Protein AF-A0A656JN03-F1 (afdb_monomer_lite)

Structure (mmCIF, N/CA/C/O backbone):
data_AF-A0A656JN03-F1
#
_entry.id   AF-A0A656JN03-F1
#
loop_
_atom_site.group_PDB
_atom_site.id
_atom_site.type_symbol
_atom_site.label_atom_id
_atom_site.label_alt_id
_atom_site.label_comp_id
_atom_site.label_asym_id
_atom_site.label_entity_id
_atom_site.label_seq_id
_atom_site.pdbx_PDB_ins_code
_atom_site.Cartn_x
_atom_site.Cartn_y
_atom_site.Cartn_z
_atom_site.occupancy
_atom_site.B_iso_or_equiv
_atom_site.auth_seq_id
_atom_site.auth_comp_id
_atom_site.auth_asym_id
_atom_site.auth_atom_id
_atom_site.pdbx_PDB_model_num
ATOM 1 N N . MET A 1 1 ? -11.112 -8.183 1.677 1.00 79.75 1 MET A N 1
ATOM 2 C CA . MET A 1 1 ? -9.854 -7.501 2.019 1.00 79.75 1 MET A CA 1
ATOM 3 C C . MET A 1 1 ? -9.310 -6.972 0.723 1.00 79.75 1 MET A C 1
ATOM 5 O O . MET A 1 1 ? -9.050 -7.767 -0.178 1.00 79.75 1 MET A O 1
ATOM 9 N N . ASP A 1 2 ? -9.267 -5.656 0.611 1.00 95.25 2 ASP A N 1
ATOM 10 C CA . ASP A 1 2 ? -8.937 -4.986 -0.641 1.00 95.25 2 ASP A CA 1
ATOM 11 C C . ASP A 1 2 ? -7.445 -5.135 -0.943 1.00 95.25 2 ASP A C 1
ATOM 13 O O . ASP A 1 2 ? -6.635 -5.264 -0.027 1.00 95.25 2 ASP A O 1
ATOM 17 N N . GLN A 1 3 ? -7.089 -5.179 -2.224 1.00 96.44 3 GLN A N 1
ATOM 18 C CA . GLN A 1 3 ? -5.728 -5.445 -2.683 1.00 96.44 3 GLN A CA 1
ATOM 19 C C . GLN A 1 3 ? -5.196 -4.214 -3.407 1.00 96.44 3 GLN A C 1
ATOM 21 O O . GLN A 1 3 ? -5.744 -3.800 -4.428 1.00 96.44 3 GLN A O 1
ATOM 26 N N . TYR A 1 4 ? -4.121 -3.641 -2.878 1.00 97.56 4 TYR A N 1
ATOM 27 C CA . TYR A 1 4 ? -3.461 -2.470 -3.433 1.00 97.56 4 TYR A CA 1
ATOM 28 C C . TYR A 1 4 ? -2.000 -2.775 -3.731 1.00 97.56 4 TYR A C 1
ATOM 30 O O . TYR A 1 4 ? -1.351 -3.592 -3.076 1.00 97.56 4 TYR A O 1
ATOM 38 N N . VAL A 1 5 ? -1.459 -2.086 -4.729 1.00 96.94 5 VAL A N 1
ATOM 39 C CA . VAL A 1 5 ? -0.077 -2.279 -5.146 1.00 96.94 5 VAL A CA 1
ATOM 40 C C . VAL A 1 5 ? 0.530 -0.961 -5.604 1.00 96.94 5 VAL A C 1
ATOM 42 O O . VAL A 1 5 ? -0.145 -0.129 -6.211 1.00 96.94 5 VAL A O 1
ATOM 45 N N . VAL A 1 6 ? 1.818 -0.775 -5.320 1.00 96.81 6 VAL A N 1
ATOM 46 C CA . VAL A 1 6 ? 2.621 0.295 -5.915 1.00 96.81 6 VAL A CA 1
ATOM 47 C C . VAL A 1 6 ? 3.470 -0.274 -7.047 1.00 96.81 6 VAL A C 1
ATOM 49 O O . VAL A 1 6 ? 4.286 -1.173 -6.833 1.00 96.81 6 VAL A O 1
ATOM 52 N N . PHE A 1 7 ? 3.279 0.264 -8.248 1.00 96.94 7 PHE A N 1
ATOM 53 C CA . PHE A 1 7 ? 4.082 -0.063 -9.422 1.00 96.94 7 PHE A CA 1
ATOM 54 C C . PHE A 1 7 ? 5.287 0.876 -9.534 1.00 96.94 7 PHE A C 1
ATOM 56 O O . PHE A 1 7 ? 5.157 2.083 -9.329 1.00 96.94 7 PHE A O 1
ATOM 63 N N . GLY A 1 8 ? 6.454 0.337 -9.886 1.00 95.38 8 GLY A N 1
ATOM 64 C CA . GLY A 1 8 ? 7.629 1.138 -10.241 1.00 95.38 8 GLY A CA 1
ATOM 65 C C . GLY A 1 8 ? 8.851 0.292 -10.593 1.00 95.38 8 GLY A C 1
ATOM 66 O O . GLY A 1 8 ? 8.833 -0.926 -10.437 1.00 95.38 8 GLY A O 1
ATOM 67 N N . ASN A 1 9 ? 9.919 0.932 -11.065 1.00 95.06 9 ASN A N 1
ATOM 68 C CA . ASN A 1 9 ? 11.198 0.290 -11.368 1.00 95.06 9 ASN A CA 1
ATOM 69 C C . ASN A 1 9 ? 12.349 1.316 -11.217 1.00 95.06 9 ASN A C 1
ATOM 71 O O . ASN A 1 9 ? 12.351 2.298 -11.959 1.00 95.06 9 ASN A O 1
ATOM 75 N N . PRO A 1 10 ? 13.291 1.152 -10.260 1.00 93.50 10 PRO A N 1
ATOM 76 C CA . PRO A 1 10 ? 13.328 0.123 -9.219 1.00 93.50 10 PRO A CA 1
ATOM 77 C C . PRO A 1 10 ? 12.300 0.397 -8.107 1.00 93.50 10 PRO A C 1
ATOM 79 O O . PRO A 1 10 ? 12.086 1.539 -7.710 1.00 9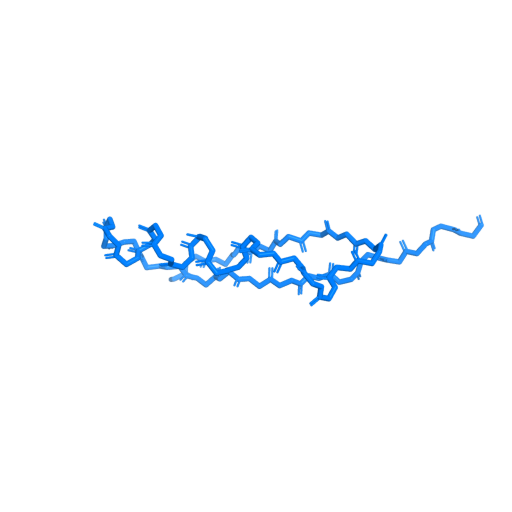3.50 10 PRO A O 1
ATOM 82 N N . ILE A 1 11 ? 11.692 -0.658 -7.553 1.00 95.81 11 ILE A N 1
ATOM 83 C CA . ILE A 1 11 ? 10.664 -0.536 -6.494 1.00 95.81 11 ILE A CA 1
ATOM 84 C C . ILE A 1 11 ? 11.066 -1.154 -5.143 1.00 95.81 11 ILE A C 1
ATOM 86 O O . ILE A 1 11 ? 10.377 -0.962 -4.143 1.00 95.81 11 ILE A O 1
ATOM 90 N N . GLY A 1 12 ? 12.200 -1.862 -5.074 1.00 93.69 12 GLY A N 1
ATOM 91 C CA . GLY A 1 12 ? 12.587 -2.679 -3.912 1.00 93.69 12 GLY A CA 1
ATOM 92 C C . GLY A 1 12 ? 12.771 -1.925 -2.586 1.00 93.69 12 GLY A C 1
ATOM 93 O O . GLY A 1 12 ? 12.625 -2.518 -1.524 1.00 93.69 12 GLY A O 1
ATOM 94 N N . HIS A 1 13 ? 13.039 -0.617 -2.627 1.00 95.06 13 HIS A N 1
ATOM 95 C CA . HIS A 1 13 ? 13.206 0.224 -1.431 1.00 95.06 13 HIS A CA 1
ATOM 96 C C . HIS A 1 13 ? 12.006 1.144 -1.154 1.00 95.06 13 HIS A C 1
ATOM 98 O O . HIS A 1 13 ? 12.100 2.051 -0.323 1.00 95.06 13 HIS A O 1
ATOM 104 N N . SER A 1 14 ? 10.878 0.942 -1.845 1.00 96.44 14 SER A N 1
ATOM 105 C CA . SER A 1 14 ? 9.678 1.748 -1.628 1.00 96.44 14 SER A CA 1
ATOM 106 C C . SER A 1 14 ? 9.137 1.562 -0.211 1.00 96.44 14 SER A C 1
ATOM 108 O O . SER A 1 14 ? 8.915 0.445 0.254 1.00 96.44 14 SER A O 1
ATOM 110 N N . LYS A 1 15 ? 8.888 2.681 0.477 1.00 96.69 15 LYS A N 1
ATOM 111 C CA . LYS A 1 15 ? 8.273 2.697 1.813 1.00 96.69 15 LYS A CA 1
ATOM 112 C C . LYS A 1 15 ? 6.746 2.755 1.763 1.00 96.69 15 LYS A C 1
ATOM 114 O O . LYS A 1 15 ? 6.119 2.639 2.814 1.00 96.69 15 LYS A O 1
ATOM 119 N N . SER A 1 16 ? 6.139 2.890 0.581 1.00 97.12 16 SER A N 1
ATOM 120 C CA . SER A 1 16 ? 4.679 2.958 0.431 1.00 97.12 16 SER A CA 1
ATOM 121 C C . SER A 1 16 ? 3.949 1.773 1.084 1.00 97.12 16 SER A C 1
ATOM 123 O O . SER A 1 16 ? 3.022 2.034 1.848 1.00 97.12 16 SER A O 1
ATOM 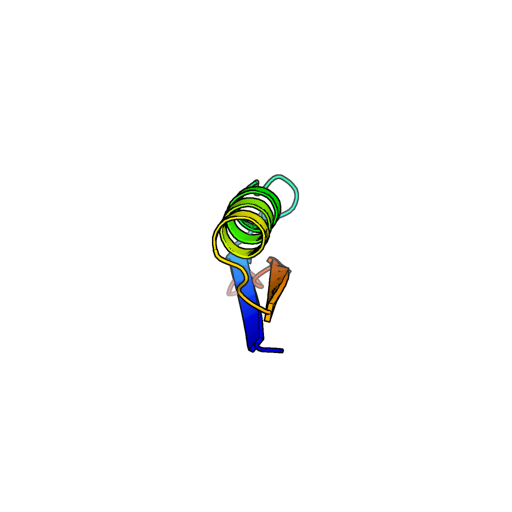125 N N . PRO A 1 17 ? 4.384 0.501 0.931 1.00 96.56 17 PRO A N 1
ATOM 126 C CA . PRO A 1 17 ? 3.727 -0.618 1.612 1.00 96.56 17 PRO A CA 1
ATOM 127 C C . PRO A 1 17 ? 3.754 -0.512 3.137 1.00 96.56 17 PRO A C 1
ATOM 129 O O . PRO A 1 17 ? 2.835 -0.972 3.805 1.00 96.56 17 PRO A O 1
ATOM 132 N N . LEU A 1 18 ? 4.812 0.061 3.720 1.00 96.88 18 LEU A N 1
ATOM 133 C CA . LEU A 1 18 ? 4.879 0.279 5.166 1.00 96.88 18 LEU A CA 1
ATOM 134 C C . LEU A 1 18 ? 3.905 1.382 5.592 1.00 96.88 18 LEU A C 1
ATOM 136 O O . LEU A 1 18 ? 3.123 1.180 6.512 1.00 96.88 18 LEU A O 1
ATOM 140 N N . ILE A 1 19 ? 3.932 2.521 4.899 1.00 97.81 19 ILE A N 1
ATOM 141 C CA . ILE A 1 19 ? 3.095 3.685 5.215 1.00 97.81 19 ILE A CA 1
ATOM 142 C C . ILE A 1 19 ? 1.604 3.330 5.112 1.00 97.81 19 ILE A C 1
ATOM 144 O O . ILE A 1 19 ? 0.841 3.616 6.031 1.00 97.81 19 ILE A O 1
ATOM 148 N N . HIS A 1 20 ? 1.190 2.648 4.041 1.00 97.69 20 HIS A N 1
ATOM 149 C CA . HIS A 1 20 ? -0.213 2.278 3.845 1.00 97.69 20 HIS A CA 1
ATOM 150 C C . HIS A 1 20 ? -0.704 1.217 4.832 1.00 97.69 20 HIS A C 1
ATOM 152 O O . HIS A 1 20 ? -1.854 1.290 5.260 1.00 97.69 20 HIS A O 1
ATOM 158 N N . ARG A 1 21 ? 0.156 0.282 5.259 1.00 96.44 21 ARG A N 1
ATOM 159 C CA . ARG A 1 21 ? -0.186 -0.645 6.348 1.00 96.44 21 ARG A CA 1
ATOM 160 C C . ARG A 1 21 ? -0.408 0.087 7.670 1.00 96.44 21 ARG A C 1
ATOM 162 O O . ARG A 1 21 ? -1.387 -0.202 8.346 1.00 96.44 21 ARG A O 1
ATOM 169 N N . LEU A 1 22 ? 0.437 1.066 8.005 1.00 98.00 22 LEU A N 1
ATOM 170 C CA . LEU A 1 22 ? 0.262 1.877 9.218 1.00 98.00 22 LEU A CA 1
ATOM 171 C C . LEU A 1 22 ? -1.039 2.689 9.181 1.00 98.00 22 LEU A C 1
ATOM 173 O O . LEU A 1 22 ? -1.737 2.776 10.187 1.00 98.00 22 LEU A O 1
ATOM 177 N N . PHE A 1 23 ? -1.406 3.251 8.026 1.00 98.06 23 PHE A N 1
ATOM 178 C CA . PHE A 1 23 ? -2.702 3.917 7.875 1.00 98.06 23 PHE A CA 1
ATOM 179 C C . PHE A 1 23 ? -3.869 2.944 8.030 1.00 98.06 23 PHE A C 1
ATOM 181 O O . PHE A 1 23 ? -4.841 3.272 8.708 1.00 98.06 23 PHE A O 1
ATOM 188 N N . ALA A 1 24 ? -3.777 1.750 7.441 1.00 97.50 24 ALA A N 1
ATOM 189 C CA . ALA A 1 24 ? -4.812 0.730 7.560 1.00 97.50 24 ALA A CA 1
ATOM 190 C C . ALA A 1 24 ? -5.016 0.296 9.020 1.00 97.50 24 ALA A C 1
ATOM 192 O O . ALA A 1 24 ? -6.149 0.245 9.491 1.00 97.50 24 ALA A O 1
ATOM 193 N N . GLU A 1 25 ? -3.922 0.098 9.759 1.00 96.94 25 GLU A N 1
ATOM 194 C CA . GLU A 1 25 ? -3.941 -0.212 11.190 1.00 96.94 25 GLU A CA 1
ATOM 195 C C . GLU A 1 25 ? -4.599 0.909 12.011 1.00 96.94 25 GLU A C 1
ATOM 197 O O . GLU A 1 25 ? -5.496 0.645 12.808 1.00 96.94 25 GLU A O 1
ATOM 202 N N . GLN A 1 26 ? -4.223 2.169 11.771 1.00 98.31 26 GLN A N 1
ATOM 203 C CA . GLN A 1 26 ? -4.771 3.320 12.503 1.00 98.31 26 GLN A CA 1
ATOM 204 C C . GLN A 1 26 ? -6.251 3.591 12.203 1.00 98.31 26 GLN A C 1
ATOM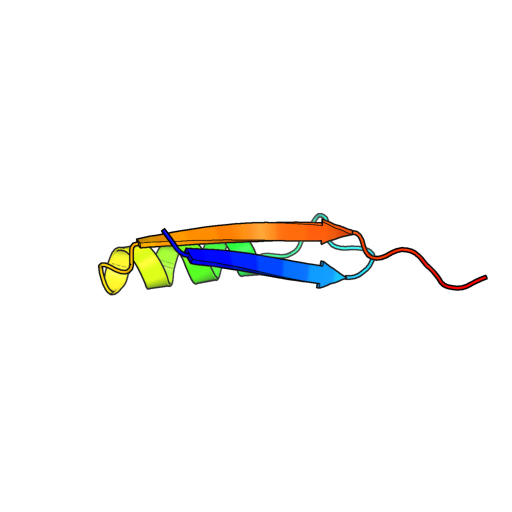 206 O O . GLN A 1 26 ? -6.959 4.140 13.045 1.00 98.31 26 GLN A O 1
ATOM 211 N N . THR A 1 27 ? -6.721 3.239 11.006 1.00 97.75 27 THR A N 1
ATOM 212 C CA . THR A 1 27 ? -8.092 3.524 10.546 1.00 97.75 27 THR A CA 1
ATOM 213 C C . THR A 1 27 ? -9.019 2.310 10.594 1.00 97.75 27 THR A C 1
ATOM 215 O O . THR A 1 27 ? -10.197 2.431 10.256 1.00 97.75 27 THR A O 1
ATOM 218 N N . GLY A 1 28 ? -8.512 1.142 11.002 1.00 97.00 28 GLY A N 1
ATOM 219 C CA . GLY A 1 28 ? -9.268 -0.111 11.020 1.00 97.00 28 GLY A CA 1
ATOM 220 C C . GLY A 1 28 ? -9.656 -0.620 9.627 1.00 97.00 28 GLY A C 1
ATOM 221 O O . GLY A 1 28 ? -10.635 -1.353 9.493 1.00 97.00 28 GLY A O 1
ATOM 222 N N . GLN A 1 29 ? -8.930 -0.217 8.581 1.00 97.31 29 GLN A N 1
ATOM 223 C CA . GLN A 1 29 ? -9.187 -0.660 7.210 1.00 97.31 29 GLN A CA 1
ATOM 224 C C . GLN A 1 29 ? -8.574 -2.042 6.969 1.00 97.31 29 GLN A C 1
ATOM 226 O O . GLN A 1 29 ? -7.415 -2.293 7.293 1.00 97.31 29 GLN A O 1
ATOM 231 N N . ALA A 1 30 ? -9.343 -2.940 6.352 1.00 95.94 30 ALA A N 1
ATOM 232 C CA . ALA A 1 30 ? -8.896 -4.289 6.020 1.00 95.94 30 ALA A CA 1
ATOM 233 C C . ALA A 1 30 ? -8.397 -4.360 4.568 1.00 95.94 30 ALA A C 1
ATOM 235 O O . ALA A 1 30 ? -9.161 -4.691 3.653 1.00 95.94 30 ALA A O 1
ATOM 236 N N . LEU A 1 31 ? -7.107 -4.084 4.366 1.00 95.50 31 LEU A N 1
ATOM 237 C CA . LEU A 1 31 ? -6.457 -4.108 3.053 1.00 95.50 31 LEU A CA 1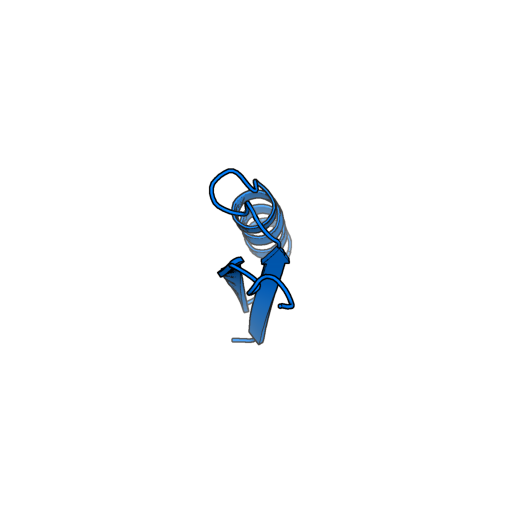
ATOM 238 C C . LEU A 1 31 ? -5.069 -4.760 3.086 1.00 95.50 31 LEU A C 1
ATOM 240 O O . LEU A 1 31 ? -4.401 -4.766 4.119 1.00 95.50 31 LEU A O 1
ATOM 244 N N . ASP A 1 32 ? -4.641 -5.278 1.938 1.00 94.62 32 ASP A N 1
ATOM 245 C CA . ASP A 1 32 ? -3.266 -5.684 1.649 1.00 94.62 32 ASP A CA 1
ATOM 246 C C . ASP A 1 32 ? -2.615 -4.662 0.715 1.00 94.62 32 ASP A C 1
ATOM 248 O O . ASP A 1 32 ? -3.258 -4.159 -0.209 1.00 94.62 32 ASP A O 1
ATOM 252 N N . TYR A 1 33 ? -1.342 -4.354 0.949 1.00 97.00 33 TYR A N 1
ATOM 253 C CA . TYR A 1 33 ? -0.594 -3.386 0.153 1.00 97.00 33 TYR A CA 1
ATOM 254 C C . TYR A 1 33 ? 0.804 -3.917 -0.168 1.00 97.00 33 TYR A C 1
ATOM 256 O O . TYR A 1 33 ? 1.632 -4.083 0.731 1.00 97.00 33 TYR A O 1
ATOM 264 N N . GLN A 1 34 ? 1.093 -4.123 -1.455 1.00 96.00 34 GLN A N 1
ATOM 265 C CA . GLN A 1 34 ? 2.329 -4.759 -1.931 1.00 96.00 34 GLN A CA 1
ATOM 266 C C . GLN A 1 34 ? 3.109 -3.885 -2.931 1.00 96.00 34 GLN A C 1
ATOM 268 O O . GLN A 1 34 ? 2.644 -2.829 -3.362 1.00 96.00 34 GLN A O 1
ATOM 273 N N . THR A 1 35 ? 4.326 -4.301 -3.290 1.00 97.19 35 THR A N 1
ATOM 274 C CA . THR A 1 35 ? 5.103 -3.709 -4.394 1.00 97.19 35 THR A CA 1
ATOM 275 C C . THR A 1 35 ? 5.020 -4.586 -5.639 1.00 97.19 35 THR A C 1
ATOM 277 O O . THR A 1 35 ? 5.020 -5.810 -5.540 1.00 97.19 35 THR A O 1
ATOM 280 N N . ALA A 1 36 ? 5.009 -3.964 -6.819 1.00 97.06 36 ALA A N 1
ATOM 281 C CA . ALA A 1 36 ? 5.164 -4.648 -8.098 1.00 97.06 36 ALA A CA 1
ATOM 282 C C . ALA A 1 36 ? 6.235 -3.952 -8.945 1.00 97.06 36 ALA A C 1
ATOM 284 O O . ALA A 1 36 ? 6.176 -2.743 -9.181 1.00 97.06 36 ALA A O 1
ATOM 285 N N . LEU A 1 37 ? 7.230 -4.725 -9.389 1.00 96.50 37 LEU A N 1
ATOM 286 C CA . LEU A 1 37 ? 8.257 -4.238 -10.303 1.00 96.50 37 LEU A CA 1
ATOM 287 C C . LEU A 1 37 ? 7.646 -4.109 -11.700 1.00 96.50 37 LEU A C 1
ATOM 2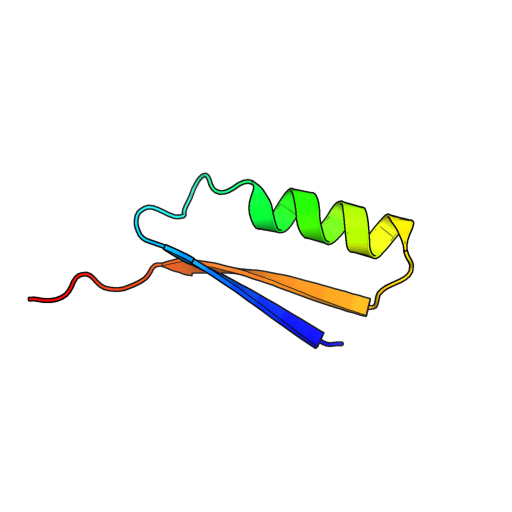89 O O . LEU A 1 37 ? 7.216 -5.105 -12.277 1.00 96.50 37 LEU A O 1
ATOM 293 N N . ALA A 1 38 ? 7.601 -2.889 -12.229 1.00 95.44 38 ALA A N 1
ATOM 294 C CA . ALA A 1 38 ? 7.123 -2.651 -13.584 1.00 95.44 38 ALA A CA 1
ATOM 295 C C . ALA A 1 38 ? 8.202 -3.057 -14.609 1.00 95.44 38 ALA A C 1
ATOM 297 O O . ALA A 1 38 ? 9.382 -2.751 -14.390 1.00 95.44 38 ALA A O 1
ATOM 298 N N . PRO A 1 39 ? 7.837 -3.731 -15.713 1.00 93.38 39 PRO A N 1
ATOM 299 C CA . PRO A 1 39 ? 8.770 -3.973 -16.807 1.00 93.38 39 PRO A CA 1
ATOM 300 C C . PRO A 1 39 ? 9.234 -2.641 -17.411 1.00 93.38 39 PRO A C 1
ATOM 302 O O . PRO A 1 39 ? 8.525 -1.638 -17.339 1.00 93.38 39 PRO A O 1
ATOM 305 N N . LEU A 1 40 ? 10.448 -2.631 -17.961 1.00 90.75 40 LEU A N 1
ATOM 306 C CA . LEU A 1 40 ? 10.883 -1.551 -18.842 1.00 90.75 40 LEU A CA 1
ATOM 307 C C . LEU A 1 40 ? 10.299 -1.837 -20.227 1.00 90.75 40 LEU A C 1
ATOM 309 O O . LEU A 1 40 ? 10.279 -2.998 -20.636 1.00 90.75 40 LEU A O 1
ATOM 313 N N . ASP A 1 41 ? 9.811 -0.803 -20.90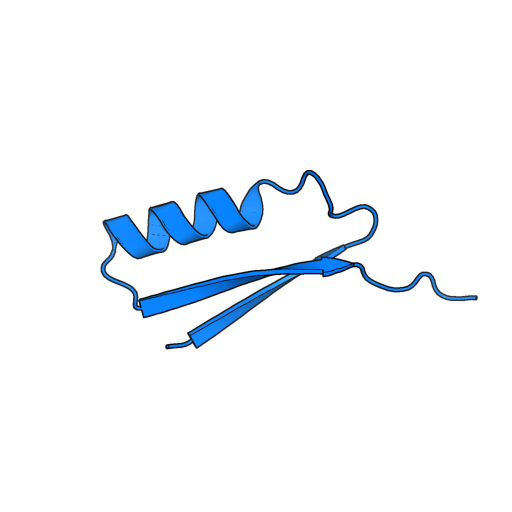6 1.00 84.31 41 ASP A N 1
ATOM 314 C CA . ASP A 1 41 ? 9.478 -0.911 -22.326 1.00 84.31 41 ASP A CA 1
ATOM 315 C C . ASP A 1 41 ? 10.779 -1.113 -23.134 1.00 84.31 41 ASP A C 1
ATOM 317 O O . ASP A 1 41 ? 11.820 -0.559 -22.760 1.00 84.31 41 ASP A O 1
ATOM 321 N N . ASP A 1 42 ? 10.713 -1.920 -24.201 1.00 63.88 42 ASP A N 1
ATOM 322 C CA . ASP A 1 42 ? 11.818 -2.172 -25.149 1.00 63.88 42 ASP A CA 1
ATOM 323 C C . ASP A 1 42 ? 12.057 -0.992 -26.113 1.00 63.88 42 ASP A C 1
ATOM 325 O O . ASP A 1 42 ? 11.063 -0.400 -26.605 1.00 63.88 42 ASP A O 1
#

pLDDT: mean 94.82, std 5.91, range [63.88, 98.31]

Radius of gyration: 11.93 Å; chains: 1; bounding box: 23×11×38 Å

Sequence (42 aa):
MDQYVVFGNPIGHSKSPLIHRLFAEQTGQALDYQTALAPLDD

Secondary structure (DSSP, 8-state):
-EEEEEEESS-TT--HHHHHHHHHHHHT--EEEEEEEPPPP-

InterPro domains:
  IPR013708 Shikimate dehydrogenase substrate binding, N-terminal [PF08501] (6-39)
  IPR046346 Aminoacid dehydrogenase-like, N-terminal domain superfamily [SSF53223] (1-41)

Organism: NCBI:txid1194405

Foldseek 3Di:
DAEEEDEEVPCPPDCVQVVVVVVCVVVVNDYHYYYDYDDDDD